Protein AF-A0AAW0JN97-F1 (afdb_monomer)

Foldseek 3Di:
DVVVVVVVVVVVVVDDDFQFAAPVVVHHADPPLFWQALVGTGDQDCNRLPPNTRGSNCVSPDPVPVPPVVVVVCVVPVDD

Nearest PDB structures (foldseek):
  2cwg-assembly1_A  TM=9.592E-01  e=7.763E-05  Triticum aestivum
  2x52-assembly1_B  TM=9.721E-01  e=1.563E-04  Triticum aestivum
  1ulk-assembly1_B  TM=9.487E-01  e=1.457E-04  Phytolacca americana
  9wga-assembly1_A-2  TM=9.064E-01  e=1.676E-04  Triticum aestivum
  8vu7-assembly1_A  TM=9.112E-01  e=1.676E-04  Triticum aestivum

pLDDT: mean 75.83, std 18.05, range [47.78, 97.19]

Solvent-accessible surface area (backbone atoms only — not comparable to full-atom values): 4667 Å² total; per-residue (Å²): 117,73,66,61,58,51,52,57,58,52,57,68,72,65,66,78,82,74,55,58,4,26,82,82,40,82,60,34,72,36,73,94,55,25,2,12,12,65,85,17,38,51,34,60,49,64,86,15,28,36,94,62,35,65,41,48,35,60,48,51,78,59,68,81,49,92,68,47,65,64,55,57,55,56,73,77,49,90,84,121

Radius of gyration: 20.32 Å; Cα contacts (8 Å, |Δi|>4): 110; chains: 1; bounding box: 49×64×25 Å

Secondary structure (DSSP, 8-state):
-HHHHHHHHHHHHS---PPB-BGGGTTBPPG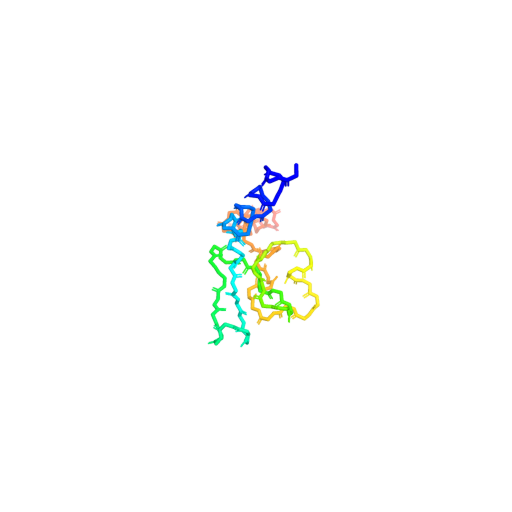GG-EE-TTSBEESSHHHHSTT--B-GGGGTSSSTTSSHHHHHHHH-TT-

Sequence (80 aa):
MKLFSLILFLAFLLGTSAEQCGSQARGALCPNRRCCSRFGWCGSTSQYCGSGCQSQCSSGGSLQIQLQLNYNYIQLHPYI

Structure (mmCIF, N/CA/C/O backbone):
data_AF-A0AAW0JN97-F1
#
_entry.id   AF-A0AAW0JN97-F1
#
loop_
_atom_site.group_PDB
_atom_site.id
_atom_site.type_symbol
_atom_site.label_atom_id
_atom_site.label_alt_id
_atom_site.label_comp_id
_atom_site.label_asym_id
_atom_site.label_entity_id
_atom_site.label_seq_id
_atom_site.pdbx_PDB_ins_code
_atom_site.Cartn_x
_atom_site.Cartn_y
_atom_site.Cartn_z
_atom_site.occupancy
_atom_site.B_iso_or_equiv
_atom_site.auth_seq_id
_atom_site.auth_comp_id
_atom_site.auth_asym_id
_atom_site.auth_atom_id
_atom_site.pdbx_PDB_model_num
ATOM 1 N N . MET A 1 1 ? 17.833 34.314 11.559 1.00 60.47 1 MET A N 1
ATOM 2 C CA . MET A 1 1 ? 18.004 33.969 10.127 1.00 60.47 1 MET A CA 1
ATOM 3 C C . MET A 1 1 ? 18.759 32.653 9.910 1.00 60.47 1 MET A C 1
ATOM 5 O O . MET A 1 1 ? 18.210 31.786 9.255 1.00 60.47 1 MET A O 1
ATOM 9 N N . LYS A 1 2 ? 19.953 32.437 10.496 1.00 65.25 2 LYS A N 1
ATOM 10 C CA . LYS A 1 2 ? 20.705 31.164 10.354 1.00 65.25 2 LYS A CA 1
ATOM 11 C C . LYS A 1 2 ? 20.021 29.933 10.983 1.00 65.25 2 LYS A C 1
ATOM 13 O O . LYS A 1 2 ? 20.096 28.848 10.425 1.00 65.25 2 LYS A O 1
ATOM 18 N N . LEU A 1 3 ? 19.324 30.114 12.110 1.00 67.06 3 LEU A N 1
ATOM 19 C CA . LEU A 1 3 ? 18.680 29.015 12.843 1.00 67.06 3 LEU A CA 1
ATOM 20 C C . LEU A 1 3 ? 17.500 28.390 12.071 1.00 67.06 3 LEU A C 1
ATOM 22 O O . LEU A 1 3 ? 17.360 27.176 12.050 1.00 67.06 3 LEU A O 1
ATOM 26 N N . PHE A 1 4 ? 16.698 29.204 11.370 1.00 69.69 4 PHE A N 1
ATOM 27 C CA . PHE A 1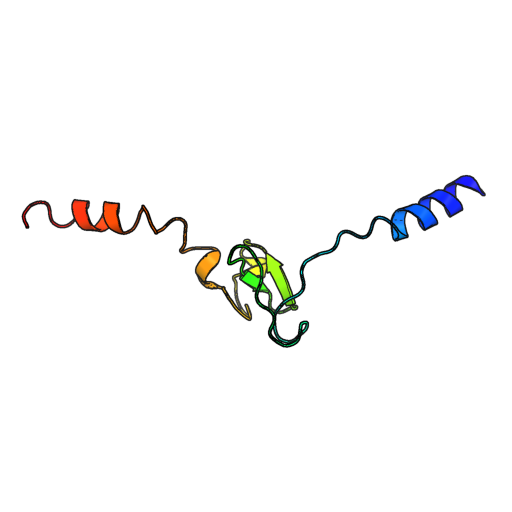 4 ? 15.563 28.724 10.566 1.00 69.69 4 PHE A CA 1
ATOM 28 C C . PHE A 1 4 ? 16.005 27.901 9.348 1.00 69.69 4 PHE A C 1
ATOM 30 O O . PHE A 1 4 ? 15.391 26.879 9.051 1.00 69.69 4 PHE A O 1
ATOM 37 N N . SER A 1 5 ? 17.101 28.293 8.684 1.00 72.44 5 SER A N 1
ATOM 38 C CA . SER A 1 5 ? 17.685 27.501 7.591 1.00 72.44 5 SER A CA 1
ATOM 39 C C . SER A 1 5 ? 18.191 26.137 8.062 1.00 72.44 5 SER A C 1
ATOM 41 O O . SER A 1 5 ? 18.084 25.167 7.321 1.00 72.44 5 SER A O 1
ATOM 43 N N . LEU A 1 6 ? 18.699 26.046 9.293 1.00 72.06 6 LEU A N 1
ATOM 44 C CA . LEU A 1 6 ? 19.221 24.801 9.860 1.00 72.06 6 LEU A CA 1
ATOM 45 C C . LEU A 1 6 ? 18.090 23.837 10.260 1.00 72.06 6 LEU A C 1
ATOM 47 O O . LEU A 1 6 ? 18.209 22.633 10.055 1.00 72.06 6 LEU A O 1
ATOM 51 N N . ILE A 1 7 ? 16.958 24.370 10.736 1.00 74.31 7 ILE A N 1
ATOM 52 C CA . ILE A 1 7 ? 15.751 23.592 11.070 1.00 74.31 7 ILE A CA 1
ATOM 53 C C . ILE A 1 7 ? 15.104 22.991 9.809 1.00 74.31 7 ILE A C 1
ATOM 55 O O . ILE A 1 7 ? 14.728 21.821 9.819 1.00 74.31 7 ILE A O 1
ATOM 59 N N . LEU A 1 8 ? 15.023 23.748 8.707 1.00 70.12 8 LEU A N 1
ATOM 60 C CA . LEU A 1 8 ? 14.529 23.239 7.415 1.00 70.12 8 LEU A CA 1
ATOM 61 C C . LEU A 1 8 ? 15.417 22.119 6.852 1.00 70.12 8 LEU A C 1
ATOM 63 O O . LEU A 1 8 ? 14.908 21.135 6.320 1.00 70.12 8 LEU A O 1
ATOM 67 N N . PHE A 1 9 ? 16.736 22.244 7.010 1.00 69.75 9 PHE A N 1
ATOM 68 C CA . PHE A 1 9 ? 17.693 21.220 6.586 1.00 69.75 9 PHE A CA 1
ATOM 69 C C . PHE A 1 9 ? 17.557 19.927 7.407 1.00 69.75 9 PHE A C 1
ATOM 71 O O . PHE A 1 9 ? 17.637 18.831 6.860 1.00 69.75 9 PHE A O 1
ATOM 78 N N . LEU A 1 10 ? 17.295 20.049 8.713 1.00 67.31 10 LEU A N 1
ATOM 79 C CA . LEU A 1 10 ? 17.094 18.909 9.612 1.00 67.31 10 LEU A CA 1
ATOM 80 C C . LEU A 1 10 ? 15.747 18.205 9.374 1.00 67.31 10 LEU A C 1
ATOM 82 O O . LEU A 1 10 ? 15.667 16.982 9.462 1.00 67.31 10 LEU A O 1
ATOM 86 N N . ALA A 1 11 ? 14.702 18.958 9.015 1.00 67.31 11 ALA A N 1
ATOM 87 C CA . ALA A 1 11 ? 13.393 18.410 8.658 1.00 67.31 11 ALA A CA 1
ATOM 88 C C . ALA A 1 11 ? 13.440 17.533 7.395 1.00 67.31 11 ALA A C 1
ATOM 90 O O . ALA A 1 11 ? 12.707 16.552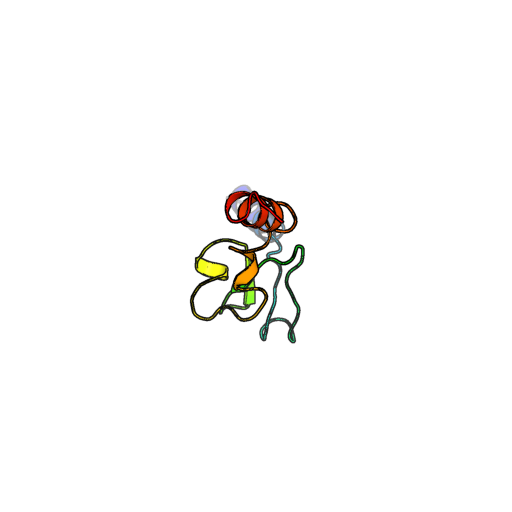 7.306 1.00 67.31 11 ALA A O 1
ATOM 91 N N . PHE A 1 12 ? 14.338 17.833 6.453 1.00 61.44 12 PHE A N 1
ATOM 92 C CA . PHE A 1 12 ? 14.544 17.016 5.253 1.00 61.44 12 PHE A CA 1
ATOM 93 C C . PHE A 1 12 ? 15.166 15.640 5.562 1.00 61.44 12 PHE A C 1
ATOM 95 O O . PHE A 1 12 ? 14.957 14.686 4.818 1.00 61.44 12 PHE A O 1
ATOM 102 N N . LEU A 1 13 ? 15.897 15.517 6.677 1.00 64.12 13 LEU A N 1
ATOM 103 C CA . LEU A 1 13 ? 16.501 14.256 7.128 1.00 64.12 13 LEU A CA 1
ATOM 104 C C . LEU A 1 13 ? 15.525 13.373 7.922 1.00 64.12 13 LEU A C 1
ATOM 106 O O . LEU A 1 13 ? 15.757 12.175 8.060 1.00 64.12 13 LEU A O 1
ATOM 110 N N . LEU A 1 14 ? 14.417 13.936 8.411 1.00 63.84 14 LEU A N 1
ATOM 111 C CA . LEU A 1 14 ? 13.357 13.223 9.134 1.00 63.84 14 LEU A CA 1
ATOM 112 C C . LEU A 1 14 ? 12.335 12.620 8.151 1.00 63.84 14 LEU A C 1
ATOM 114 O O . LEU A 1 14 ? 11.123 12.763 8.315 1.00 63.84 14 LEU A O 1
ATOM 118 N N . GLY A 1 15 ? 12.832 11.976 7.092 1.00 60.56 15 GLY A N 1
ATOM 119 C CA . GLY A 1 15 ? 12.011 11.346 6.065 1.00 60.56 15 GLY A CA 1
ATOM 120 C C . GLY A 1 15 ? 11.159 10.231 6.661 1.00 60.56 15 GLY A C 1
ATOM 121 O O . GLY A 1 15 ? 11.674 9.205 7.098 1.00 60.56 15 GLY A O 1
ATOM 122 N N . THR A 1 16 ? 9.842 10.418 6.668 1.00 60.47 16 THR A N 1
ATOM 123 C CA . THR A 1 16 ? 8.911 9.326 6.952 1.00 60.47 16 THR A CA 1
ATOM 124 C C . THR A 1 16 ? 8.938 8.377 5.756 1.00 60.47 16 THR A C 1
ATOM 126 O O . THR A 1 16 ? 8.478 8.706 4.663 1.00 60.47 16 THR A O 1
ATOM 129 N N . SER A 1 17 ?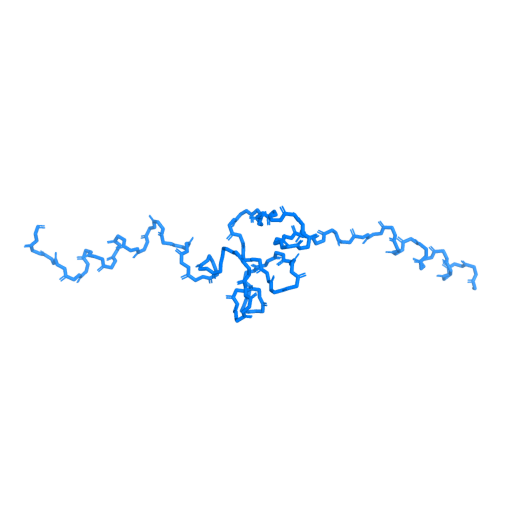 9.556 7.210 5.922 1.00 62.91 17 SER A N 1
ATOM 130 C CA . SER A 1 17 ? 9.585 6.173 4.894 1.00 62.91 17 SER A CA 1
ATOM 131 C C . SER A 1 17 ? 8.194 5.553 4.789 1.00 62.91 17 SER A C 1
ATOM 133 O O . SER A 1 17 ? 7.815 4.688 5.576 1.00 62.91 17 SER A O 1
ATOM 135 N N . ALA A 1 18 ? 7.394 6.040 3.844 1.00 72.00 18 ALA A N 1
ATOM 136 C CA . ALA A 1 18 ? 6.218 5.306 3.412 1.00 72.00 18 ALA A CA 1
ATOM 137 C C . ALA A 1 18 ? 6.680 4.069 2.617 1.00 72.00 18 ALA A C 1
ATOM 139 O O . ALA A 1 18 ? 7.632 4.129 1.842 1.00 72.00 18 ALA A O 1
ATOM 140 N N . GLU A 1 19 ? 6.031 2.926 2.836 1.00 89.25 19 GLU A N 1
ATOM 141 C CA . GLU A 1 19 ? 6.394 1.676 2.160 1.00 89.25 19 GLU A CA 1
ATOM 142 C C . GLU A 1 19 ? 5.822 1.674 0.738 1.00 89.25 19 GLU A C 1
ATOM 144 O O . GLU A 1 19 ? 4.601 1.802 0.560 1.00 89.25 19 GLU A O 1
ATOM 149 N N . GLN A 1 20 ? 6.692 1.537 -0.267 1.00 95.12 20 GLN A N 1
ATOM 150 C CA . GLN A 1 20 ? 6.287 1.460 -1.670 1.00 95.12 20 GLN A CA 1
ATOM 151 C C . GLN A 1 20 ? 5.896 0.035 -2.077 1.00 95.12 20 GLN A C 1
ATOM 153 O O . GLN A 1 20 ? 6.427 -0.950 -1.567 1.00 95.12 20 GLN A O 1
ATOM 158 N N . CYS A 1 21 ? 4.969 -0.075 -3.024 1.00 96.94 21 CYS A N 1
ATOM 159 C CA . CYS A 1 21 ? 4.434 -1.346 -3.507 1.00 96.94 21 CYS A CA 1
ATOM 160 C C . CYS A 1 21 ? 4.003 -1.265 -4.976 1.00 96.94 21 CYS A C 1
ATOM 162 O O . CYS A 1 21 ? 4.004 -0.198 -5.591 1.00 96.94 21 CYS A O 1
ATOM 164 N N . GLY A 1 22 ? 3.598 -2.402 -5.542 1.00 96.69 22 GLY A N 1
ATOM 165 C CA . GLY A 1 22 ? 3.016 -2.458 -6.879 1.00 96.69 22 GLY A CA 1
ATOM 166 C C . GLY A 1 22 ? 4.036 -2.156 -7.972 1.00 96.69 22 GLY A C 1
ATOM 167 O O . GLY A 1 22 ? 5.236 -2.386 -7.814 1.00 96.69 22 GLY A O 1
ATOM 168 N N . SER A 1 23 ? 3.565 -1.648 -9.106 1.00 97.19 23 SER A N 1
ATOM 169 C CA . SER A 1 23 ? 4.406 -1.355 -10.276 1.00 97.19 23 SER A CA 1
ATOM 170 C C . SER A 1 23 ? 5.522 -0.343 -9.985 1.00 97.19 23 SER A C 1
ATOM 172 O O . SER A 1 23 ? 6.606 -0.449 -10.555 1.00 97.19 23 SER A O 1
ATOM 174 N N . GLN A 1 24 ? 5.308 0.566 -9.029 1.00 95.25 24 GLN A N 1
ATOM 175 C CA . GLN A 1 24 ? 6.299 1.547 -8.571 1.00 95.25 24 GLN A CA 1
ATOM 176 C C . GLN A 1 24 ? 7.462 0.896 -7.808 1.00 95.25 24 GLN A C 1
ATOM 178 O O . GLN A 1 24 ? 8.550 1.461 -7.746 1.00 95.25 24 GLN A O 1
ATOM 183 N N . ALA A 1 25 ? 7.250 -0.308 -7.274 1.00 95.94 25 ALA A N 1
ATOM 184 C CA . ALA A 1 25 ? 8.223 -1.058 -6.489 1.00 95.94 25 ALA A CA 1
ATOM 185 C C . ALA A 1 25 ? 8.495 -2.450 -7.080 1.00 95.94 25 ALA A C 1
ATOM 187 O O . ALA A 1 25 ? 8.661 -3.420 -6.345 1.00 95.94 25 ALA A O 1
ATOM 188 N N . ARG A 1 26 ? 8.524 -2.574 -8.417 1.00 96.19 26 ARG A N 1
ATOM 189 C CA . ARG A 1 26 ? 8.829 -3.840 -9.125 1.00 96.19 26 ARG A CA 1
ATOM 190 C C . ARG A 1 26 ? 7.917 -5.010 -8.717 1.00 96.19 26 ARG A C 1
ATOM 192 O O . ARG A 1 26 ? 8.352 -6.154 -8.656 1.00 96.19 26 ARG A O 1
ATOM 199 N N . GLY A 1 27 ? 6.654 -4.716 -8.422 1.00 95.00 27 GLY A N 1
ATOM 200 C CA . GLY A 1 27 ? 5.670 -5.702 -7.975 1.00 95.00 27 GLY A CA 1
ATOM 201 C C . GLY A 1 27 ? 5.739 -6.041 -6.484 1.00 95.00 27 GLY A C 1
ATOM 202 O O . GLY A 1 27 ? 5.087 -6.996 -6.069 1.00 95.00 27 GLY A O 1
ATOM 203 N N . ALA A 1 28 ? 6.488 -5.285 -5.670 1.00 96.12 28 ALA A N 1
ATOM 204 C CA . ALA A 1 28 ? 6.555 -5.523 -4.231 1.00 96.12 28 ALA A CA 1
ATOM 205 C C . ALA A 1 28 ? 5.164 -5.485 -3.577 1.00 96.12 28 ALA A C 1
ATOM 207 O O . ALA A 1 28 ? 4.305 -4.661 -3.913 1.00 96.12 28 ALA A O 1
ATOM 208 N N . LEU A 1 29 ? 4.956 -6.386 -2.619 1.00 93.94 29 LEU A N 1
ATOM 209 C CA . LEU A 1 29 ? 3.751 -6.438 -1.800 1.00 93.94 29 LEU A CA 1
ATOM 210 C C . LEU A 1 29 ? 3.942 -5.622 -0.526 1.00 93.94 29 LEU A C 1
ATOM 212 O O . LEU A 1 29 ? 5.040 -5.536 0.020 1.00 93.94 29 LEU A O 1
ATOM 216 N N . CYS A 1 30 ? 2.847 -5.070 -0.013 1.00 93.19 30 CYS A N 1
ATOM 217 C CA . CYS A 1 30 ? 2.877 -4.388 1.271 1.00 93.19 30 CYS A CA 1
ATOM 218 C C . CYS A 1 30 ? 3.011 -5.372 2.437 1.00 93.19 30 CYS A C 1
ATOM 220 O O . CYS A 1 30 ? 2.330 -6.405 2.444 1.00 93.19 30 CYS A O 1
ATOM 222 N N . PRO A 1 31 ? 3.776 -5.021 3.483 1.00 89.12 31 PRO A N 1
ATOM 223 C CA . PRO A 1 31 ? 3.845 -5.814 4.703 1.00 89.12 31 PRO A CA 1
ATOM 224 C C . PRO A 1 31 ? 2.500 -5.810 5.444 1.00 89.12 31 PRO A C 1
ATOM 226 O O . PRO A 1 31 ? 1.648 -4.938 5.225 1.00 89.12 31 PRO A O 1
ATOM 229 N N . ASN A 1 32 ? 2.316 -6.776 6.350 1.00 87.06 32 ASN A N 1
ATOM 230 C CA . ASN A 1 32 ? 1.101 -6.950 7.163 1.00 87.06 32 ASN A CA 1
ATOM 231 C C . ASN A 1 32 ? -0.185 -7.062 6.334 1.00 87.06 32 ASN A C 1
ATOM 233 O O . ASN A 1 32 ? -1.255 -6.637 6.761 1.00 87.06 32 ASN A O 1
ATOM 237 N N . ARG A 1 33 ? -0.058 -7.597 5.117 1.00 87.06 33 ARG A N 1
ATOM 238 C CA . ARG A 1 33 ? -1.145 -7.735 4.150 1.00 87.06 33 ARG A CA 1
ATOM 239 C C . ARG A 1 33 ? -1.866 -6.427 3.812 1.00 87.06 33 ARG A C 1
ATOM 241 O O . ARG A 1 33 ? -2.995 -6.487 3.359 1.00 87.06 33 ARG A O 1
ATOM 248 N N . ARG A 1 34 ? -1.260 -5.251 4.001 1.00 91.12 34 ARG A N 1
ATOM 249 C CA . ARG A 1 34 ? -1.920 -3.960 3.713 1.00 91.12 34 ARG A CA 1
ATOM 250 C C . ARG A 1 34 ? -2.211 -3.782 2.219 1.00 91.12 34 ARG A C 1
ATOM 252 O O . ARG A 1 34 ? -1.522 -4.356 1.382 1.00 91.12 34 ARG A O 1
ATOM 259 N N . CYS A 1 35 ? -3.201 -2.967 1.875 1.00 95.06 35 CYS A N 1
ATOM 260 C CA . CYS A 1 35 ? -3.539 -2.687 0.484 1.00 95.06 35 CYS A CA 1
ATOM 261 C C . CYS A 1 35 ? -2.450 -1.851 -0.186 1.00 95.06 35 CYS A C 1
ATOM 263 O O . CYS A 1 35 ? -1.911 -0.919 0.419 1.00 95.06 35 CYS A O 1
ATOM 265 N N . CYS A 1 36 ? -2.176 -2.156 -1.449 1.00 96.50 36 CYS A N 1
ATOM 266 C CA . CYS A 1 36 ? -1.330 -1.341 -2.299 1.00 96.50 36 CYS A CA 1
ATOM 267 C C . CYS A 1 36 ? -2.189 -0.389 -3.130 1.00 96.50 36 CYS A C 1
ATOM 269 O O . CYS A 1 36 ? -2.919 -0.828 -4.018 1.00 96.50 36 CYS A O 1
ATOM 271 N N . SER A 1 37 ? -2.094 0.913 -2.864 1.00 95.75 37 SER A N 1
ATOM 272 C CA . SER A 1 37 ? -2.859 1.924 -3.596 1.00 95.75 37 SER A CA 1
ATOM 273 C C . SER A 1 37 ? -2.498 1.959 -5.080 1.00 95.75 37 SER A C 1
ATOM 275 O O . SER A 1 37 ? -1.434 1.498 -5.500 1.00 95.75 37 SER A O 1
ATOM 277 N N . ARG A 1 38 ? -3.340 2.621 -5.879 1.00 96.81 38 ARG A N 1
ATOM 278 C CA . ARG A 1 38 ? -3.060 2.901 -7.298 1.00 96.81 38 ARG A CA 1
ATOM 279 C C . ARG A 1 38 ? -1.753 3.660 -7.553 1.00 96.81 38 ARG A C 1
ATOM 281 O O . ARG A 1 38 ? -1.272 3.676 -8.679 1.00 96.81 38 ARG A O 1
ATOM 288 N N . PHE A 1 39 ? -1.216 4.320 -6.526 1.00 96.00 39 PHE A N 1
ATOM 289 C CA . PHE A 1 39 ? 0.000 5.129 -6.595 1.00 96.00 39 PHE A CA 1
ATOM 290 C C . PHE A 1 39 ? 1.231 4.409 -6.033 1.00 96.00 39 PHE A C 1
ATOM 292 O O . PHE A 1 39 ? 2.305 5.000 -5.991 1.00 96.00 39 PHE A O 1
ATOM 299 N N . GLY A 1 40 ? 1.085 3.152 -5.606 1.00 96.50 40 GLY A N 1
ATOM 300 C CA . GLY A 1 40 ? 2.204 2.341 -5.134 1.00 96.50 40 GLY A CA 1
ATOM 301 C C . GLY A 1 40 ? 2.583 2.601 -3.689 1.00 96.50 40 GLY A C 1
ATOM 302 O O . GLY A 1 40 ? 3.761 2.549 -3.358 1.00 96.50 40 GLY A O 1
ATOM 303 N N . TRP A 1 41 ? 1.598 2.879 -2.834 1.00 95.38 41 TRP A N 1
ATOM 304 C CA . TRP A 1 41 ? 1.810 3.075 -1.400 1.00 95.38 41 TRP A CA 1
ATOM 305 C C . TRP A 1 41 ? 0.974 2.111 -0.577 1.00 95.38 41 TRP A C 1
ATOM 307 O O . TRP A 1 41 ? -0.157 1.791 -0.950 1.00 95.38 41 TRP A O 1
ATOM 317 N N . CYS A 1 42 ? 1.515 1.698 0.561 1.00 94.94 42 CYS A N 1
ATOM 318 C CA . CYS A 1 42 ? 0.856 0.773 1.470 1.00 94.94 42 CYS A CA 1
ATOM 319 C C . CYS A 1 42 ? -0.048 1.466 2.491 1.00 94.94 42 CYS A C 1
ATOM 321 O O . CYS A 1 42 ? 0.390 2.359 3.214 1.00 94.94 42 CYS A O 1
ATOM 323 N N . GLY A 1 43 ? -1.280 0.980 2.637 1.00 91.62 43 GLY A N 1
ATOM 324 C CA . GLY A 1 43 ? -2.219 1.462 3.652 1.00 91.62 43 GLY A CA 1
ATOM 325 C C . GLY A 1 43 ? -3.458 0.578 3.783 1.00 91.62 43 GLY A C 1
ATOM 326 O O . GLY A 1 43 ? -3.588 -0.426 3.091 1.00 91.62 43 GLY A O 1
ATOM 327 N N . SER A 1 44 ? -4.363 0.940 4.693 1.00 89.50 44 SER A N 1
ATOM 328 C CA . SER A 1 44 ? -5.559 0.130 5.003 1.00 89.50 44 SER A CA 1
ATOM 329 C C . SER A 1 44 ? -6.881 0.881 4.828 1.00 89.50 44 SER A C 1
ATOM 331 O O . SER A 1 44 ? -7.939 0.305 5.050 1.00 89.50 44 SER A O 1
ATOM 333 N N . THR A 1 45 ? -6.851 2.166 4.457 1.00 88.44 45 THR A N 1
ATOM 334 C CA . THR A 1 45 ? -8.076 2.951 4.232 1.00 88.44 45 THR A CA 1
ATOM 335 C C . THR A 1 45 ? -8.602 2.754 2.810 1.00 88.44 45 THR A C 1
ATOM 337 O O . THR A 1 45 ? -7.902 2.247 1.929 1.00 88.44 45 THR A O 1
ATOM 340 N N . SER A 1 46 ? -9.829 3.209 2.549 1.00 86.69 46 SER A N 1
ATOM 341 C CA . SER A 1 46 ? -10.457 3.155 1.220 1.00 86.69 46 SER A CA 1
ATOM 342 C C . SER A 1 46 ? -9.633 3.834 0.119 1.00 86.69 46 SER A C 1
ATOM 344 O O . SER A 1 46 ? -9.722 3.437 -1.036 1.00 86.69 46 SER A O 1
ATOM 346 N N . GLN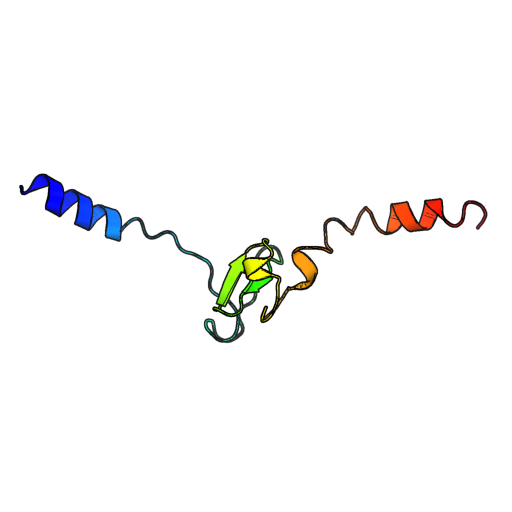 A 1 47 ? -8.777 4.804 0.453 1.00 88.31 47 GLN A N 1
ATOM 347 C CA . GLN A 1 47 ? -7.871 5.442 -0.509 1.00 88.31 47 GLN A CA 1
ATOM 348 C C . GLN A 1 47 ? -6.787 4.484 -1.034 1.00 88.31 47 GLN A C 1
ATOM 350 O O . GLN A 1 47 ? -6.283 4.667 -2.141 1.00 88.31 47 GLN A O 1
ATOM 355 N N . TYR A 1 48 ? -6.436 3.459 -0.252 1.00 92.88 48 TYR A N 1
ATOM 356 C CA . TYR A 1 48 ? -5.444 2.441 -0.606 1.00 92.88 48 TYR A CA 1
ATOM 357 C C . TYR A 1 48 ? -6.098 1.170 -1.141 1.00 92.88 48 TYR A C 1
ATOM 359 O O . TYR A 1 48 ? -5.586 0.568 -2.078 1.00 92.88 48 TYR A O 1
ATOM 367 N N . CYS A 1 49 ? -7.226 0.773 -0.552 1.00 93.56 49 CYS A N 1
ATOM 368 C CA . CYS A 1 49 ? -7.932 -0.467 -0.877 1.00 93.56 49 CYS A CA 1
ATOM 369 C C . CYS A 1 49 ? -9.037 -0.300 -1.930 1.00 93.56 49 CYS A C 1
ATOM 371 O O . CYS A 1 49 ? -9.605 -1.292 -2.377 1.00 93.56 49 CYS A O 1
ATOM 373 N N . GLY A 1 50 ? -9.388 0.938 -2.280 1.00 88.38 50 GLY A N 1
ATOM 374 C CA . GLY A 1 50 ? -10.478 1.251 -3.196 1.00 88.38 50 GLY A CA 1
ATOM 375 C C . GLY A 1 50 ? -10.120 1.047 -4.667 1.00 88.38 50 GLY A C 1
ATOM 376 O O . GLY A 1 50 ? -9.220 0.287 -5.028 1.00 88.38 50 GLY A O 1
ATOM 377 N N . SER A 1 51 ? -10.845 1.750 -5.539 1.00 91.88 51 SER A N 1
ATOM 378 C CA . SER A 1 51 ? -10.669 1.629 -6.988 1.00 91.88 51 SER A CA 1
ATOM 379 C C . SER A 1 51 ? -9.226 1.914 -7.422 1.00 91.88 51 SER A C 1
ATOM 381 O O . SER A 1 51 ? -8.622 2.918 -7.035 1.00 91.88 51 SER A O 1
ATOM 383 N N . GLY A 1 52 ? -8.677 1.017 -8.242 1.00 92.81 52 GLY A N 1
ATOM 384 C CA . GLY A 1 52 ? -7.299 1.087 -8.728 1.00 92.81 52 GLY A CA 1
ATOM 385 C C . GLY A 1 52 ? -6.249 0.521 -7.771 1.00 92.81 52 GLY A C 1
ATOM 386 O O . GLY A 1 52 ? -5.061 0.638 -8.062 1.00 92.81 52 GLY A O 1
ATOM 387 N N . CYS A 1 53 ? -6.644 -0.086 -6.650 1.00 95.94 53 CYS A N 1
ATOM 388 C CA . CYS A 1 53 ? -5.720 -0.843 -5.815 1.00 95.94 53 CYS A CA 1
ATOM 389 C C . CYS A 1 53 ? -4.984 -1.925 -6.635 1.00 95.94 53 CYS A C 1
ATOM 391 O O . CYS A 1 53 ? -5.593 -2.654 -7.417 1.00 95.94 53 CYS A O 1
ATOM 393 N N . GLN A 1 54 ? -3.662 -2.005 -6.464 1.00 95.69 54 GLN A N 1
ATOM 394 C CA . GLN A 1 54 ? -2.782 -2.867 -7.258 1.00 95.69 54 GLN A CA 1
ATOM 395 C C . GLN A 1 54 ? -2.649 -4.278 -6.668 1.00 95.69 54 GLN A C 1
ATOM 397 O O . GLN A 1 54 ? -2.500 -5.243 -7.412 1.00 95.69 54 GLN A O 1
ATOM 402 N N . SER A 1 55 ? -2.672 -4.419 -5.338 1.00 93.19 55 SER A N 1
ATOM 403 C CA . SER A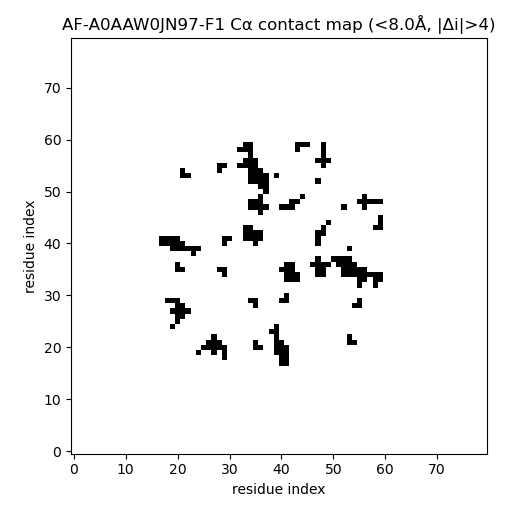 1 55 ? -2.533 -5.710 -4.651 1.00 93.19 55 SER A CA 1
ATOM 404 C C . SER A 1 55 ? -3.069 -5.652 -3.218 1.00 93.19 55 SER A C 1
ATOM 406 O O . SER A 1 55 ? -3.152 -4.583 -2.614 1.00 93.19 55 SER A O 1
ATOM 408 N N . GLN A 1 56 ? -3.441 -6.811 -2.660 1.00 91.69 56 GLN A N 1
ATOM 409 C CA . GLN A 1 56 ? -3.931 -6.951 -1.275 1.00 91.69 56 GLN A CA 1
ATOM 410 C C . GLN A 1 56 ? -5.163 -6.077 -0.951 1.00 91.69 56 GLN A C 1
ATOM 412 O O . GLN A 1 56 ? -5.390 -5.692 0.191 1.00 91.69 56 GLN A O 1
ATOM 417 N N . CYS A 1 57 ? -5.982 -5.786 -1.963 1.00 89.94 57 CYS A N 1
ATOM 418 C CA . CYS A 1 57 ? -7.117 -4.859 -1.897 1.00 89.94 57 CYS A CA 1
ATOM 419 C C . CYS A 1 57 ? -8.238 -5.335 -0.967 1.00 89.94 57 CYS A C 1
ATOM 421 O O . CYS A 1 57 ? -8.909 -4.532 -0.326 1.00 89.94 57 CYS A O 1
ATOM 423 N N . SER A 1 58 ? -8.392 -6.653 -0.833 1.00 76.06 58 SER A N 1
ATOM 424 C CA . SER A 1 58 ? -9.378 -7.273 0.057 1.00 76.06 58 SER A CA 1
ATOM 425 C C . SER A 1 58 ? -8.951 -7.259 1.529 1.00 76.06 58 SER A C 1
ATOM 427 O O . SER A 1 58 ? -9.758 -7.529 2.414 1.00 76.06 58 SER A O 1
ATOM 429 N N . SER A 1 59 ? -7.700 -6.919 1.839 1.00 62.28 59 SER A N 1
ATOM 430 C CA . SER A 1 59 ? -7.205 -6.918 3.218 1.00 62.28 59 SER A CA 1
ATOM 431 C C . SER A 1 59 ? -7.682 -5.724 4.046 1.00 62.28 59 SER A C 1
ATOM 433 O O . SER A 1 59 ? -7.626 -5.784 5.270 1.00 62.28 59 SER A O 1
ATOM 435 N N . GLY A 1 60 ? -8.195 -4.668 3.404 1.00 54.25 60 GLY A N 1
ATOM 436 C CA . GLY A 1 60 ? -8.892 -3.572 4.086 1.00 54.25 60 GLY A CA 1
ATOM 437 C C . GLY A 1 60 ? -10.294 -3.943 4.580 1.00 54.25 60 GLY A C 1
ATOM 438 O O . GLY A 1 60 ? -10.904 -3.160 5.299 1.00 54.25 60 GLY A O 1
ATOM 439 N N . GLY A 1 61 ? -10.804 -5.127 4.211 1.00 53.12 61 GLY A N 1
ATOM 440 C CA . GLY A 1 61 ? -12.156 -5.564 4.566 1.00 53.12 61 GLY A CA 1
ATOM 441 C C . GLY A 1 61 ? -12.330 -7.057 4.850 1.00 53.12 61 GLY A C 1
ATOM 442 O O . GLY A 1 61 ? -13.463 -7.490 5.032 1.00 53.12 61 GLY A O 1
ATOM 443 N N . SER A 1 62 ? -11.278 -7.887 4.863 1.00 56.47 62 SER A N 1
ATOM 444 C CA . SER A 1 62 ? -11.487 -9.347 4.946 1.00 56.47 62 SER A CA 1
ATOM 445 C C . SER A 1 62 ? -10.454 -10.167 5.715 1.00 56.47 62 SER A C 1
ATOM 447 O O . SER A 1 62 ? -10.461 -11.382 5.567 1.00 56.47 62 SER A O 1
ATOM 449 N N . LEU A 1 63 ? -9.634 -9.592 6.606 1.00 50.16 63 LEU A N 1
ATOM 450 C CA . LEU A 1 63 ? -8.869 -10.406 7.572 1.00 50.16 63 LEU A CA 1
ATOM 451 C C . LEU A 1 63 ? -8.799 -9.819 8.999 1.00 50.16 63 LEU A C 1
ATOM 453 O O . LEU A 1 63 ? -7.758 -9.841 9.641 1.00 50.16 63 LEU A O 1
ATOM 457 N N . 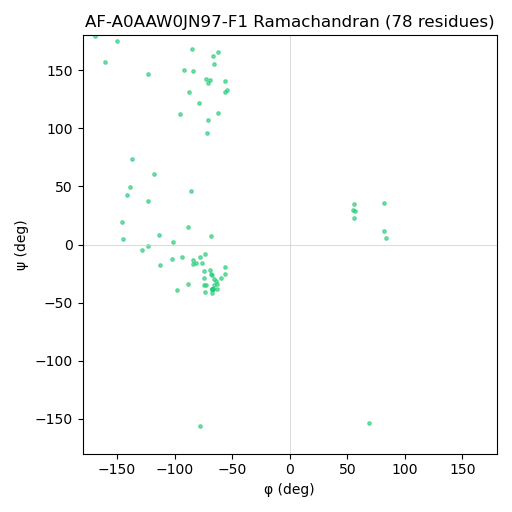GLN A 1 64 ? -9.960 -9.438 9.546 1.00 49.75 64 GLN A N 1
ATOM 458 C CA . GLN A 1 64 ? -10.332 -9.841 10.920 1.00 49.75 64 GLN A CA 1
ATOM 459 C C . GLN A 1 64 ? -11.064 -11.204 10.911 1.00 49.75 64 GLN A C 1
ATOM 461 O O . GLN A 1 64 ? -11.700 -11.636 11.869 1.00 49.75 64 GLN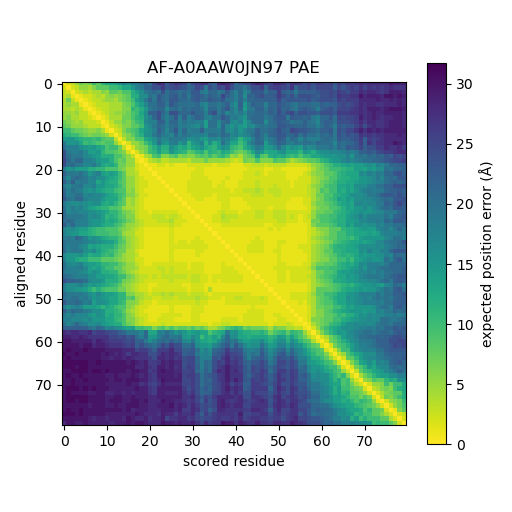 A O 1
ATOM 466 N N . ILE A 1 65 ? -10.971 -11.916 9.790 1.00 52.47 65 ILE A N 1
ATOM 467 C CA . ILE A 1 65 ? -11.722 -13.125 9.514 1.00 52.47 65 ILE A CA 1
ATOM 468 C C . ILE A 1 65 ? -10.787 -14.329 9.318 1.00 52.47 65 ILE A C 1
ATOM 470 O O . ILE A 1 65 ? -10.778 -15.014 8.299 1.00 52.47 65 ILE A O 1
ATOM 474 N N . GLN A 1 66 ? -10.017 -14.633 10.354 1.00 49.06 66 GLN A N 1
ATOM 475 C CA . GLN A 1 66 ? -9.753 -16.034 10.705 1.00 49.06 66 GLN A CA 1
ATOM 476 C C . GLN A 1 66 ? -10.369 -16.406 12.064 1.00 49.06 66 GLN A C 1
ATOM 478 O O . GLN A 1 66 ? -10.187 -17.520 12.527 1.00 49.06 66 GLN A O 1
ATOM 483 N N . LEU A 1 67 ? -11.181 -15.515 12.657 1.00 51.28 67 LEU A N 1
ATOM 484 C CA . LEU A 1 67 ? -12.042 -15.839 13.803 1.00 51.28 67 LEU A CA 1
ATOM 485 C C . LEU A 1 67 ? -13.522 -15.435 13.623 1.00 51.28 67 LEU A C 1
ATOM 487 O O . LEU A 1 67 ? -14.333 -15.787 14.468 1.00 51.28 67 LEU A O 1
ATOM 491 N N . GLN A 1 68 ? -13.924 -14.758 12.531 1.00 48.97 68 GLN A N 1
ATOM 492 C CA . GLN A 1 68 ? -15.324 -14.305 12.366 1.00 48.97 68 GLN A CA 1
ATOM 493 C C . GLN A 1 68 ? -16.153 -14.963 11.247 1.00 48.97 68 GLN A C 1
ATOM 495 O O . GLN A 1 68 ? -17.375 -14.939 11.344 1.00 48.97 68 GLN A O 1
ATOM 500 N N . LEU A 1 69 ? -15.565 -15.636 10.247 1.00 52.31 69 LEU A N 1
ATOM 501 C CA . LEU A 1 69 ? -16.363 -16.466 9.318 1.00 52.31 69 LEU A CA 1
ATOM 502 C C . LEU A 1 69 ? -16.684 -17.838 9.920 1.00 52.31 69 LEU A C 1
ATOM 504 O O . LEU A 1 69 ? -17.612 -18.496 9.471 1.00 52.31 69 LEU A O 1
ATOM 508 N N . ASN A 1 70 ? -15.972 -18.236 10.978 1.00 52.59 70 ASN A N 1
ATOM 509 C CA . ASN A 1 70 ? -16.345 -19.400 11.772 1.00 52.59 70 ASN A CA 1
ATOM 510 C C . ASN A 1 70 ? -17.575 -19.089 12.654 1.00 52.59 70 ASN A C 1
ATOM 512 O O . ASN A 1 70 ? -18.519 -19.867 12.672 1.00 52.59 70 ASN A O 1
ATOM 516 N N . TYR A 1 71 ? -17.650 -17.898 13.268 1.00 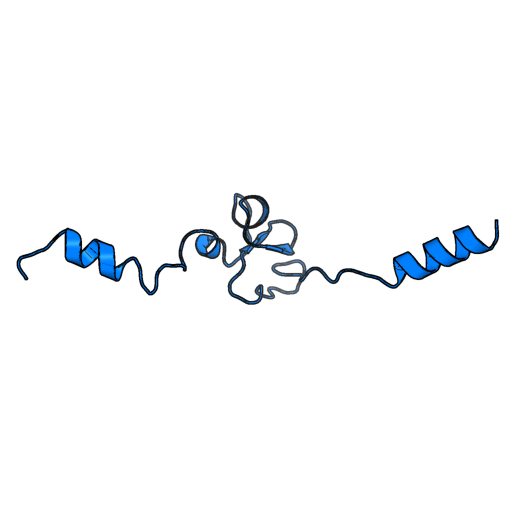54.59 71 TYR A N 1
ATOM 517 C CA . TYR A 1 71 ? -18.792 -17.509 14.110 1.00 54.59 71 TYR A CA 1
ATOM 518 C C . TYR A 1 71 ? -20.107 -17.351 13.325 1.00 54.59 71 TYR A C 1
ATOM 520 O O . TYR A 1 71 ? -21.165 -17.752 13.802 1.00 54.59 71 TYR A O 1
ATOM 528 N N . ASN A 1 72 ? -20.061 -16.810 12.101 1.00 51.50 72 ASN A N 1
ATOM 529 C CA . ASN A 1 72 ? -21.274 -16.628 11.295 1.00 51.50 72 ASN A CA 1
ATOM 530 C C . ASN A 1 72 ? -21.807 -17.955 10.704 1.00 51.50 72 ASN A C 1
ATOM 532 O O . ASN A 1 72 ? -23.016 -18.112 10.565 1.00 51.50 72 ASN A O 1
ATOM 536 N N . TYR A 1 73 ? -20.936 -18.943 10.449 1.00 56.53 73 TYR A N 1
ATOM 537 C CA . TYR A 1 73 ? -21.330 -20.286 9.994 1.00 56.53 73 TYR A CA 1
ATOM 538 C C . TYR A 1 73 ? -22.095 -21.078 11.076 1.00 56.53 73 TYR A C 1
ATOM 540 O O . TYR A 1 73 ? -23.087 -21.736 10.773 1.00 56.53 73 TYR A O 1
ATOM 548 N N . ILE A 1 74 ? -21.695 -20.953 12.348 1.00 52.78 74 ILE A N 1
ATOM 549 C CA . ILE A 1 74 ? -22.321 -21.659 13.486 1.00 52.78 74 ILE A CA 1
ATOM 550 C C . ILE A 1 74 ? -23.686 -21.048 13.870 1.00 52.78 74 ILE A C 1
ATOM 552 O O . ILE A 1 74 ? -24.528 -21.718 14.459 1.00 52.78 74 ILE A O 1
ATOM 556 N N . GLN A 1 75 ? -23.947 -19.782 13.523 1.00 51.25 75 GLN A N 1
ATOM 557 C CA . GLN A 1 75 ? -25.223 -19.107 13.817 1.00 51.25 75 GLN A CA 1
ATOM 558 C C . GLN A 1 75 ? -26.329 -19.375 12.780 1.00 51.25 75 GLN A C 1
ATOM 560 O O . GLN A 1 75 ? -27.490 -19.079 13.050 1.00 51.25 75 GLN A O 1
ATOM 565 N N . LEU A 1 76 ? -25.997 -19.938 11.612 1.00 52.84 76 LEU A N 1
ATOM 566 C CA . LEU A 1 76 ? -26.959 -20.241 10.540 1.00 52.84 76 LEU A CA 1
ATOM 567 C C . LEU A 1 76 ? -27.348 -21.729 10.457 1.00 52.84 76 LEU A C 1
ATOM 569 O O . LEU A 1 76 ? -28.325 -22.049 9.789 1.00 52.84 76 LEU A O 1
ATOM 573 N N . HIS A 1 77 ? -26.632 -22.630 11.140 1.00 47.78 77 HIS A N 1
ATOM 574 C CA . HIS A 1 77 ? -26.933 -24.070 11.164 1.00 47.78 77 HIS A CA 1
ATOM 575 C C . HIS A 1 77 ? -26.799 -24.654 12.580 1.00 47.78 77 HIS A C 1
ATOM 577 O O . HIS A 1 77 ? -25.856 -25.394 12.848 1.00 47.78 77 HIS A O 1
ATOM 583 N N . PRO A 1 78 ? -27.738 -24.376 13.503 1.00 52.66 78 PRO A N 1
ATOM 584 C CA . PRO A 1 78 ? -27.692 -24.935 14.858 1.00 52.66 78 PRO A CA 1
ATOM 585 C C . PRO A 1 78 ? -27.932 -26.462 14.943 1.00 52.66 78 PRO A C 1
ATOM 587 O O . PRO A 1 78 ? -28.059 -26.978 16.049 1.00 52.66 78 PRO A O 1
ATOM 590 N N . TYR A 1 79 ? -28.012 -27.187 13.815 1.00 51.56 79 TYR A N 1
ATOM 591 C CA . TYR A 1 79 ? -28.426 -28.599 13.749 1.00 51.56 79 TYR A CA 1
ATOM 592 C C . TYR A 1 79 ? -27.638 -29.453 12.729 1.00 51.56 79 TYR A C 1
ATOM 594 O O . TYR A 1 79 ? -28.236 -30.259 12.014 1.00 51.56 79 TYR A O 1
ATOM 602 N N . ILE A 1 80 ? -26.313 -29.290 12.648 1.00 52.19 80 ILE A N 1
ATOM 603 C CA . ILE A 1 80 ? -25.407 -30.292 12.045 1.00 52.19 80 ILE A CA 1
ATOM 604 C C . ILE A 1 80 ? -24.373 -30.693 13.091 1.00 52.19 80 ILE A C 1
ATOM 606 O O . ILE A 1 80 ? -23.830 -29.768 13.737 1.00 52.19 80 ILE A O 1
#

InterPro domains:
  IPR001002 Chitin-binding, type 1 [PF00187] (20-57)
  IPR001002 Chitin-binding, type 1 [PR00451] (28-36)
  IPR001002 Chitin-binding, type 1 [PR00451] (36-43)
  IPR001002 Chitin-binding, type 1 [PR00451] (43-50)
  IPR001002 Chitin-binding, type 1 [PS50941] (18-59)
  IPR001002 Chitin-binding, type 1 [SM00270] (20-57)
  IPR018371 Chitin-binding, type 1, conserved site [PS00026] (30-49)
  IPR036861 Endochitinase-like superfamily [G3DSA:3.30.60.10] (18-60)
  IPR036861 Endochitinase-like superfamily [SSF57016] (20-61)

Mean predicted aligned error: 13.86 Å

Organism: Quercus suber (NCBI:txid58331)